Protein AF-A0A1I7SK91-F1 (afdb_monomer_lite)

Radius of gyration: 19.29 Å; chains: 1; bounding box: 54×25×50 Å

Organism: Bursaphelenchus xylophilus (NCBI:txid6326)

Foldseek 3Di:
DQAQAAAFPVPRHGWDWDQDPQAQARIWTAFQDWDDDPPDDTDGDGDIGHPCCPDPCNPPSHRPVVVVVVVVVCCCVVVPPPPPPPVCVVVVVVVVVVVVVVVVSRD

Secondary structure (DSSP, 8-state):
-PPPPPBPTTT-PBEEEEE-TTSTTSEEEEE--EE--TTS--EE---EE-TTTTSTTTT--S-HHHHHHHHHHHHHHHS-SS-TTTHHHHHHHHHHHHHHHHHHTT-

pLDDT: mean 74.23, std 16.54, range [34.16, 91.38]

Sequence (107 aa):
MLGQPPNCESCGAVMEEKKDANAPDGLKRRCKARIMLENRKSKRCDHSRSYRKHTCFARTKLPIWKILEFIDLWLKKAIGPLTVGKSFSTLAGLMHNLWAALVKSYR

Structure (mmCIF, N/CA/C/O backbone):
data_AF-A0A1I7SK91-F1
#
_entry.id   AF-A0A1I7SK91-F1
#
loop_
_atom_site.group_PDB
_atom_site.id
_atom_site.type_symbol
_atom_site.label_atom_id
_atom_site.label_alt_id
_atom_site.label_comp_id
_atom_site.label_asym_id
_atom_site.label_entity_id
_atom_site.label_seq_id
_atom_site.pdbx_PDB_ins_code
_atom_site.Cartn_x
_atom_site.Cartn_y
_atom_site.Cartn_z
_atom_site.occupancy
_atom_site.B_iso_or_equiv
_atom_site.auth_seq_id
_atom_site.auth_comp_id
_atom_site.auth_asym_id
_atom_site.auth_atom_id
_atom_site.pdbx_PDB_model_num
ATOM 1 N N . MET A 1 1 ? 6.051 14.696 -1.831 1.00 34.16 1 MET A N 1
ATOM 2 C CA . MET A 1 1 ? 4.770 15.113 -1.225 1.00 34.16 1 MET A CA 1
ATOM 3 C C . MET A 1 1 ? 3.813 13.935 -1.297 1.00 34.16 1 MET A C 1
ATOM 5 O O . MET A 1 1 ? 3.508 13.491 -2.395 1.00 34.16 1 MET A O 1
ATOM 9 N N . LEU A 1 2 ? 3.451 13.346 -0.156 1.00 46.94 2 LEU A N 1
ATOM 10 C CA . LEU A 1 2 ? 2.519 12.216 -0.101 1.00 46.94 2 LEU A CA 1
ATOM 11 C C . LEU A 1 2 ? 1.100 12.771 -0.294 1.00 46.94 2 LEU A C 1
ATOM 13 O O . LEU A 1 2 ? 0.697 13.664 0.446 1.00 46.94 2 LEU A O 1
ATOM 17 N N . GLY A 1 3 ? 0.385 12.298 -1.320 1.00 57.28 3 GLY A N 1
ATOM 18 C CA . GLY A 1 3 ? -1.001 12.699 -1.593 1.00 57.28 3 GLY A CA 1
ATOM 19 C C . GLY A 1 3 ? -1.928 12.443 -0.400 1.00 57.28 3 GLY A C 1
ATOM 20 O O . GLY A 1 3 ? -1.588 11.666 0.497 1.00 57.28 3 GLY A O 1
ATOM 21 N N . GLN A 1 4 ? -3.091 13.103 -0.386 1.00 59.94 4 GLN A N 1
ATOM 22 C CA . GLN A 1 4 ? -4.064 12.972 0.701 1.00 59.94 4 GLN A CA 1
ATOM 23 C C . GLN A 1 4 ? -4.363 11.489 1.001 1.00 59.94 4 GLN A C 1
ATOM 25 O O . GLN A 1 4 ? -4.516 10.681 0.077 1.00 59.94 4 GLN A O 1
ATOM 30 N N . PRO A 1 5 ? -4.402 11.094 2.286 1.00 68.81 5 PRO A N 1
ATOM 31 C CA . PRO A 1 5 ? -4.705 9.723 2.664 1.00 68.81 5 PRO A CA 1
ATOM 32 C C . PRO A 1 5 ? -6.123 9.359 2.199 1.00 68.81 5 PRO A C 1
ATOM 34 O O . PRO A 1 5 ? -7.053 10.134 2.418 1.00 68.81 5 PRO A O 1
ATOM 37 N N . PRO A 1 6 ? -6.316 8.194 1.557 1.00 80.62 6 PRO A N 1
ATOM 38 C CA . PRO A 1 6 ? -7.616 7.805 1.044 1.00 80.62 6 PRO A CA 1
ATOM 39 C C . PRO A 1 6 ? -8.573 7.505 2.195 1.00 80.62 6 PRO A C 1
ATOM 41 O O . PRO A 1 6 ? -8.176 7.016 3.260 1.00 80.62 6 PRO A O 1
ATOM 44 N N . ASN A 1 7 ? -9.853 7.721 1.929 1.00 88.69 7 ASN A N 1
ATOM 45 C CA . ASN A 1 7 ? -10.919 7.310 2.824 1.00 88.69 7 ASN A CA 1
ATOM 46 C C . ASN A 1 7 ? -11.127 5.791 2.767 1.00 88.69 7 ASN A C 1
ATOM 48 O O . ASN A 1 7 ? -10.886 5.126 1.757 1.00 88.69 7 ASN A O 1
ATOM 52 N N . CYS A 1 8 ? -11.566 5.232 3.888 1.00 88.44 8 CYS A N 1
ATOM 53 C CA . CYS A 1 8 ? -11.900 3.828 4.032 1.00 88.44 8 CYS A CA 1
ATOM 54 C C . CYS A 1 8 ? -13.179 3.509 3.251 1.00 88.44 8 CYS A C 1
ATOM 56 O O . CYS A 1 8 ? -14.227 4.084 3.530 1.00 88.44 8 CYS A O 1
ATOM 58 N N . GLU A 1 9 ? -13.119 2.528 2.348 1.00 85.38 9 GLU A N 1
ATOM 59 C CA . GLU A 1 9 ? -14.270 2.081 1.541 1.00 85.38 9 GLU A CA 1
ATOM 60 C C . GLU A 1 9 ? -15.424 1.535 2.409 1.00 85.38 9 GLU A C 1
ATOM 62 O O . GLU A 1 9 ? -16.568 1.516 1.976 1.00 85.38 9 GLU A O 1
ATOM 67 N N . SER A 1 10 ? -15.137 1.108 3.646 1.00 86.06 10 SER A N 1
ATOM 68 C CA . SER A 1 10 ? -16.133 0.525 4.554 1.00 86.06 10 SER A CA 1
ATOM 69 C C . SER A 1 10 ? -16.835 1.537 5.463 1.00 86.06 10 SER A C 1
ATOM 71 O O . SER A 1 10 ? -17.943 1.255 5.907 1.00 86.06 10 SER A O 1
ATOM 73 N N . CYS A 1 11 ? -16.195 2.652 5.824 1.00 88.19 11 CYS A N 1
ATOM 74 C CA . CYS A 1 11 ? -16.743 3.582 6.824 1.00 88.19 11 CYS A CA 1
ATOM 75 C C . CYS A 1 11 ? -16.487 5.065 6.532 1.00 88.19 11 CYS A C 1
ATOM 77 O O . CYS A 1 11 ? -16.778 5.904 7.377 1.00 88.19 11 CYS A O 1
ATOM 79 N N . GLY A 1 12 ? -15.889 5.402 5.387 1.00 87.25 12 GLY A N 1
ATOM 80 C CA . GLY A 1 12 ? -15.610 6.780 4.970 1.00 87.25 12 GLY A CA 1
ATOM 81 C C . GLY A 1 12 ? -14.488 7.488 5.737 1.00 87.25 12 GLY A C 1
ATOM 82 O O . GLY A 1 12 ? -14.023 8.532 5.295 1.00 87.25 12 GLY A O 1
ATOM 83 N N . ALA A 1 13 ? -14.006 6.930 6.849 1.00 89.31 13 ALA A N 1
ATOM 84 C CA . ALA A 1 13 ? -12.961 7.553 7.655 1.00 89.31 13 ALA A CA 1
ATOM 85 C C . ALA A 1 13 ? -11.579 7.495 6.991 1.00 89.31 13 ALA A C 1
ATOM 87 O O . ALA A 1 13 ? -11.253 6.532 6.295 1.00 89.31 13 ALA A O 1
ATOM 88 N N . VAL A 1 14 ? -10.733 8.480 7.287 1.00 88.75 14 VAL A N 1
ATOM 89 C CA . VAL A 1 14 ? -9.359 8.554 6.776 1.00 88.75 14 VAL A CA 1
ATOM 90 C C . VAL A 1 14 ? -8.553 7.319 7.195 1.00 88.75 14 VAL A C 1
ATOM 92 O O . VAL A 1 14 ? -8.589 6.882 8.350 1.00 88.75 14 VAL A O 1
ATOM 95 N N . MET A 1 15 ? -7.830 6.726 6.244 1.00 90.62 15 MET A N 1
ATOM 96 C CA . MET A 1 15 ? -6.922 5.617 6.525 1.00 90.62 15 MET A CA 1
ATOM 97 C C . MET A 1 15 ? -5.533 6.118 6.915 1.00 90.62 15 MET A C 1
ATOM 99 O O . MET A 1 15 ? -4.998 7.041 6.308 1.00 90.62 15 MET A O 1
ATOM 103 N N . GLU A 1 16 ? -4.906 5.435 7.869 1.00 89.69 16 GLU A N 1
ATOM 104 C CA . GLU A 1 16 ? -3.549 5.751 8.309 1.00 89.69 16 GLU A CA 1
ATOM 105 C C . GLU A 1 16 ? -2.539 4.722 7.810 1.00 89.69 16 GLU A C 1
ATOM 107 O O . GLU A 1 16 ? -2.849 3.537 7.635 1.00 89.69 16 GLU A O 1
ATOM 112 N N . GLU A 1 17 ? -1.307 5.178 7.618 1.00 89.38 17 GLU A N 1
ATOM 113 C CA . GLU A 1 17 ? -0.173 4.325 7.300 1.00 89.38 17 GLU A CA 1
ATOM 114 C C . GLU A 1 17 ? 0.276 3.540 8.535 1.00 89.38 17 GLU A C 1
ATOM 116 O O . GLU A 1 17 ? 0.426 4.081 9.633 1.00 89.38 17 GLU A O 1
ATOM 121 N N . LYS A 1 18 ? 0.493 2.237 8.366 1.00 89.50 18 LYS A N 1
ATOM 122 C CA . LYS A 1 18 ? 0.996 1.361 9.418 1.00 89.50 18 LYS A CA 1
ATOM 123 C C . LYS A 1 18 ? 2.073 0.441 8.862 1.00 89.50 18 LYS A C 1
ATOM 125 O O . LYS A 1 18 ? 1.886 -0.173 7.812 1.00 89.50 18 LYS A O 1
ATOM 130 N N . LYS A 1 19 ? 3.152 0.281 9.630 1.00 89.25 19 LYS A N 1
ATOM 131 C CA . LYS A 1 19 ? 4.158 -0.752 9.382 1.00 89.25 19 LYS A CA 1
ATOM 132 C C . LYS A 1 19 ? 3.532 -2.145 9.464 1.00 89.25 19 LYS A C 1
ATOM 134 O O . LYS A 1 19 ? 2.781 -2.445 10.397 1.00 89.25 19 LYS A O 1
ATOM 139 N N . ASP A 1 20 ? 3.841 -2.977 8.483 1.00 87.75 20 ASP A N 1
ATOM 140 C CA . ASP A 1 20 ? 3.434 -4.374 8.414 1.00 87.75 20 ASP A CA 1
ATOM 141 C C . ASP A 1 20 ? 4.549 -5.192 7.763 1.00 87.75 20 ASP A C 1
ATOM 143 O O . ASP A 1 20 ? 4.834 -5.017 6.581 1.00 87.75 20 ASP A O 1
ATOM 147 N N . ALA A 1 21 ? 5.161 -6.091 8.535 1.00 85.62 21 ALA A N 1
ATOM 148 C CA . ALA A 1 21 ? 6.245 -6.955 8.073 1.00 85.62 21 ALA A CA 1
ATOM 149 C C . ALA A 1 21 ? 5.814 -7.924 6.958 1.00 85.62 21 ALA A C 1
ATOM 151 O O . ALA A 1 21 ? 6.650 -8.376 6.183 1.00 85.62 21 ALA A O 1
ATOM 152 N N . ASN A 1 22 ? 4.515 -8.218 6.852 1.00 84.62 22 ASN A N 1
ATOM 153 C CA . ASN A 1 22 ? 3.970 -9.090 5.815 1.00 84.62 22 ASN A CA 1
ATOM 154 C C . ASN A 1 22 ? 3.611 -8.328 4.531 1.00 84.62 22 ASN A C 1
ATOM 156 O O . ASN A 1 22 ? 3.259 -8.944 3.524 1.00 84.62 22 ASN A O 1
ATOM 160 N N . ALA A 1 23 ? 3.654 -6.992 4.548 1.00 85.94 23 ALA A N 1
ATOM 161 C CA . ALA A 1 23 ? 3.453 -6.200 3.345 1.00 85.94 23 ALA A CA 1
ATOM 162 C C . ALA A 1 23 ? 4.752 -6.175 2.516 1.00 85.94 23 ALA A C 1
ATOM 164 O O . ALA A 1 23 ? 5.817 -5.942 3.086 1.00 85.94 23 ALA A O 1
ATOM 165 N N . PRO A 1 24 ? 4.689 -6.323 1.177 1.00 85.06 24 PRO A N 1
ATOM 166 C CA . PRO A 1 24 ? 5.875 -6.303 0.312 1.00 85.06 24 PRO A CA 1
ATOM 167 C C . PRO A 1 24 ? 6.774 -5.065 0.460 1.00 85.06 24 PRO A C 1
ATOM 169 O O . PRO A 1 24 ? 7.971 -5.153 0.219 1.00 85.06 24 PRO A O 1
ATOM 172 N N . ASP A 1 25 ? 6.205 -3.922 0.856 1.00 84.00 25 ASP A N 1
ATOM 173 C CA . ASP A 1 25 ? 6.932 -2.662 1.089 1.00 84.00 25 ASP A CA 1
ATOM 174 C C . ASP A 1 25 ? 7.071 -2.314 2.579 1.00 84.00 25 ASP A C 1
ATOM 176 O O . ASP A 1 25 ? 7.398 -1.186 2.934 1.00 84.00 25 ASP A O 1
ATOM 180 N N . GLY A 1 26 ? 6.742 -3.244 3.478 1.00 87.06 26 GLY A N 1
ATOM 181 C CA . GLY A 1 26 ? 6.765 -3.007 4.922 1.00 87.06 26 GLY A CA 1
ATOM 182 C C . GLY A 1 26 ? 5.665 -2.069 5.436 1.00 87.06 26 GLY A C 1
ATOM 183 O O . GLY A 1 26 ? 5.638 -1.755 6.627 1.00 87.06 26 GLY A O 1
ATOM 184 N N . LEU A 1 27 ? 4.759 -1.605 4.567 1.00 87.38 27 LEU A N 1
ATOM 185 C CA . LEU A 1 27 ? 3.728 -0.612 4.870 1.00 87.38 27 LEU A CA 1
ATOM 186 C C . LEU A 1 27 ? 2.369 -1.021 4.289 1.00 87.38 27 LEU A C 1
ATOM 188 O O . LEU A 1 27 ? 2.262 -1.510 3.163 1.00 87.38 27 LEU A O 1
ATOM 192 N N . LYS A 1 28 ? 1.301 -0.757 5.044 1.00 89.94 28 LYS A N 1
ATOM 193 C CA . LYS A 1 28 ? -0.087 -0.845 4.574 1.00 89.94 28 LYS A CA 1
ATOM 194 C C . LYS A 1 28 ? -0.930 0.293 5.125 1.00 89.94 28 LYS A C 1
ATOM 196 O O . LYS A 1 28 ? -0.620 0.856 6.172 1.00 89.94 28 LYS A O 1
ATOM 201 N N . ARG A 1 29 ? -2.047 0.580 4.465 1.00 89.19 29 ARG A N 1
ATOM 202 C CA . ARG A 1 29 ? -3.068 1.484 4.998 1.00 89.19 29 ARG A CA 1
ATOM 203 C C . ARG A 1 29 ? -4.042 0.691 5.856 1.00 89.19 29 ARG A C 1
ATOM 205 O O . ARG A 1 29 ? -4.522 -0.364 5.438 1.00 89.19 29 ARG A O 1
ATOM 212 N N . ARG A 1 30 ? -4.371 1.186 7.047 1.00 90.50 30 ARG A N 1
ATOM 213 C CA . ARG A 1 30 ? -5.396 0.590 7.916 1.00 90.50 30 ARG A CA 1
ATOM 214 C C . ARG A 1 30 ? -6.344 1.665 8.426 1.00 90.50 30 ARG A C 1
ATOM 216 O O . ARG A 1 30 ? -5.912 2.739 8.834 1.00 90.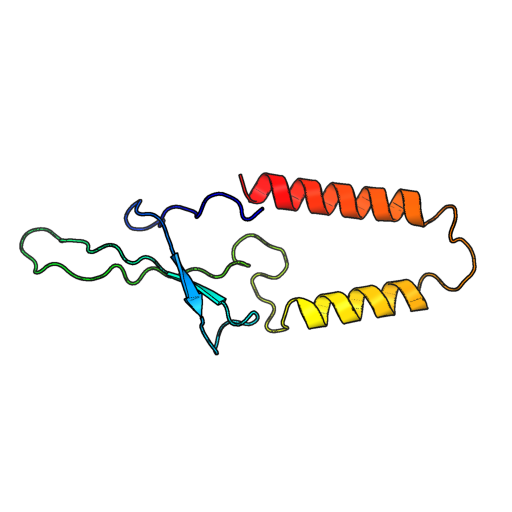50 30 ARG A O 1
ATOM 223 N N . CYS A 1 31 ? -7.636 1.361 8.428 1.00 91.38 31 CYS A N 1
ATOM 224 C CA . CYS A 1 31 ? -8.615 2.233 9.053 1.00 91.38 31 CYS A CA 1
ATOM 225 C C . CYS A 1 31 ? -8.503 2.138 10.585 1.00 91.38 31 CYS A C 1
ATOM 227 O O . CYS A 1 31 ? -8.401 1.043 11.144 1.00 91.38 31 CYS A O 1
ATOM 229 N N . LYS A 1 32 ? -8.508 3.282 11.279 1.00 87.75 32 LYS A N 1
ATOM 230 C CA . LYS A 1 32 ? -8.532 3.331 12.751 1.00 87.75 32 LYS A CA 1
ATOM 231 C C . LYS A 1 32 ? -9.897 3.678 13.339 1.00 87.75 32 LYS A C 1
ATOM 233 O O . LYS A 1 32 ? -10.040 3.573 14.558 1.00 87.75 32 LYS A O 1
ATOM 238 N N . ALA A 1 33 ? -10.874 4.039 12.509 1.00 88.31 33 ALA A N 1
ATOM 239 C CA . ALA A 1 33 ? -12.201 4.414 12.972 1.00 88.31 33 ALA A CA 1
ATOM 240 C C . ALA A 1 33 ? -12.872 3.283 13.750 1.00 88.31 33 ALA A C 1
ATOM 242 O O . ALA A 1 33 ? -12.647 2.095 13.494 1.00 88.31 33 ALA A O 1
ATOM 243 N N . ARG A 1 34 ? -13.714 3.672 14.703 1.00 88.75 34 ARG A N 1
ATOM 244 C CA . ARG A 1 34 ? -14.633 2.758 15.363 1.00 88.75 34 ARG A CA 1
ATOM 245 C C . ARG A 1 34 ? -16.002 2.879 14.711 1.00 88.75 34 ARG A C 1
ATOM 247 O O . ARG A 1 34 ? -16.481 3.983 14.495 1.00 88.75 34 ARG A O 1
ATOM 254 N N . ILE A 1 35 ? -16.603 1.740 14.403 1.00 86.19 35 ILE A N 1
ATOM 255 C CA . ILE A 1 35 ? -17.926 1.632 13.804 1.00 86.19 35 ILE A CA 1
ATOM 256 C C . ILE A 1 35 ? -18.842 1.033 14.867 1.00 86.19 35 ILE A C 1
ATOM 258 O O . ILE A 1 35 ? -18.497 0.038 15.515 1.00 86.19 35 ILE A O 1
ATOM 262 N N . MET A 1 36 ? -19.996 1.655 15.070 1.00 82.56 36 MET A N 1
ATOM 263 C CA . MET A 1 36 ? -21.061 1.108 15.897 1.00 82.56 36 MET A CA 1
ATOM 264 C C . MET A 1 36 ? -22.139 0.588 14.956 1.00 82.56 36 MET A C 1
ATOM 266 O O . MET A 1 36 ? -22.721 1.352 14.195 1.00 82.56 36 MET A O 1
ATOM 270 N N . LEU A 1 37 ? -22.343 -0.726 14.964 1.00 77.62 37 LEU A N 1
ATOM 271 C CA . LEU A 1 37 ? -23.517 -1.321 14.337 1.00 77.62 37 LEU A CA 1
ATOM 272 C C . LEU A 1 37 ? -24.681 -1.166 15.315 1.00 77.62 37 LEU A C 1
ATOM 274 O O . LEU A 1 37 ? -24.476 -1.256 16.527 1.00 77.62 37 LEU A O 1
ATOM 278 N N . GLU A 1 38 ? -25.876 -0.923 14.792 1.00 81.19 38 GLU A N 1
ATOM 279 C CA . GLU A 1 38 ? -27.082 -0.728 15.593 1.00 81.19 38 GLU A CA 1
ATOM 280 C C . GLU A 1 38 ? -27.257 -1.864 16.618 1.00 81.19 38 GLU A C 1
ATOM 282 O O . GLU A 1 38 ? -27.046 -3.041 16.311 1.00 81.19 38 GLU A O 1
ATOM 287 N N . ASN A 1 39 ? -27.552 -1.498 17.869 1.00 77.38 39 ASN A N 1
ATOM 288 C CA . ASN A 1 39 ? -27.671 -2.411 19.015 1.00 77.38 39 ASN A CA 1
ATOM 289 C C . ASN A 1 39 ? -26.424 -3.267 19.330 1.00 77.38 39 ASN A C 1
ATOM 291 O O . ASN A 1 39 ? -26.520 -4.288 20.014 1.00 77.38 39 ASN A O 1
ATOM 295 N N . ARG A 1 40 ? -25.224 -2.871 18.875 1.00 80.81 40 ARG A N 1
ATOM 296 C CA . ARG A 1 40 ? -23.961 -3.569 19.176 1.00 80.81 40 ARG A CA 1
ATOM 297 C C . ARG A 1 40 ? -22.910 -2.641 19.775 1.00 80.81 40 ARG A C 1
ATOM 299 O O . ARG A 1 40 ? -22.864 -1.444 19.512 1.00 80.81 40 ARG A O 1
ATOM 306 N N . LYS A 1 41 ? -21.997 -3.224 20.561 1.00 84.69 41 LYS A N 1
ATOM 307 C CA . LYS A 1 41 ? -20.816 -2.515 21.077 1.00 84.69 41 LYS A CA 1
ATOM 308 C C . LYS A 1 41 ? -19.951 -2.014 19.917 1.00 84.69 41 LYS A C 1
ATOM 310 O O . LYS A 1 41 ? -19.734 -2.735 18.943 1.00 84.69 41 LYS A O 1
ATOM 315 N N . SER A 1 42 ? -19.427 -0.800 20.065 1.00 86.06 42 SER A N 1
ATOM 316 C CA . SER A 1 42 ? -18.474 -0.186 19.139 1.00 86.06 42 SER A CA 1
ATOM 317 C C . SER A 1 42 ? -17.269 -1.105 18.887 1.00 86.06 42 SER A C 1
ATOM 319 O O . SER A 1 42 ? -16.630 -1.571 19.834 1.00 86.06 42 SER A O 1
ATOM 321 N N . LYS A 1 43 ? -16.949 -1.365 17.614 1.00 87.81 43 LYS A N 1
ATOM 322 C CA . LYS A 1 43 ? -15.787 -2.166 17.191 1.00 87.81 43 LYS A CA 1
ATOM 323 C C . LYS A 1 43 ? -14.884 -1.356 16.273 1.00 87.81 43 LYS A C 1
ATOM 325 O O . LYS A 1 43 ? -15.319 -0.407 15.629 1.00 87.81 43 LYS A O 1
ATOM 330 N N . ARG A 1 44 ? -13.603 -1.719 16.205 1.00 87.50 44 ARG A N 1
ATOM 331 C CA . ARG A 1 44 ? -12.674 -1.102 15.251 1.00 87.50 44 ARG A CA 1
ATOM 332 C C . ARG A 1 44 ? -13.027 -1.540 13.830 1.00 87.50 44 ARG A C 1
ATOM 334 O O . ARG A 1 44 ? -13.395 -2.688 13.619 1.00 87.50 44 ARG A O 1
ATOM 341 N N . CYS A 1 45 ? -12.878 -0.642 12.863 1.00 89.25 45 CYS A N 1
ATOM 342 C CA . CYS A 1 45 ? -12.906 -1.008 11.456 1.00 89.25 45 CYS A CA 1
ATOM 343 C C . CYS A 1 45 ? -11.703 -1.909 11.138 1.00 89.25 45 CYS A C 1
ATOM 345 O O . CYS A 1 45 ? -10.550 -1.512 11.332 1.00 89.25 45 CYS A O 1
ATOM 347 N N . ASP A 1 46 ? -11.966 -3.109 10.627 1.00 87.81 46 ASP A N 1
ATOM 348 C CA . ASP A 1 46 ? -10.918 -4.062 10.243 1.00 87.81 46 ASP A CA 1
ATOM 349 C C . ASP A 1 46 ? -10.434 -3.887 8.802 1.00 87.81 46 ASP A C 1
ATOM 351 O O . ASP A 1 46 ? -9.549 -4.609 8.338 1.00 87.81 46 ASP A O 1
ATOM 355 N N . HIS A 1 47 ? -10.948 -2.876 8.100 1.00 90.88 47 HIS A N 1
ATOM 356 C CA . HIS A 1 47 ? -10.545 -2.606 6.734 1.00 90.88 47 HIS A CA 1
ATOM 357 C C . HIS A 1 47 ? -9.069 -2.186 6.665 1.00 90.88 47 HIS A C 1
ATOM 359 O O . HIS A 1 47 ? -8.604 -1.251 7.333 1.00 90.88 47 HIS A O 1
ATOM 365 N N . SER A 1 48 ? -8.322 -2.889 5.820 1.00 89.12 48 SER A N 1
ATOM 366 C CA . SER A 1 48 ? -6.933 -2.583 5.505 1.00 89.12 48 SER A CA 1
ATOM 367 C C . SER A 1 48 ? -6.692 -2.755 4.015 1.00 89.12 48 SER A C 1
ATOM 369 O O . SER A 1 48 ? -7.384 -3.518 3.343 1.00 89.12 48 SER A O 1
ATOM 371 N N . ARG A 1 49 ? -5.728 -2.006 3.492 1.00 88.31 49 ARG A N 1
ATOM 372 C CA . ARG A 1 49 ? -5.505 -1.884 2.060 1.00 88.31 49 ARG A CA 1
ATOM 373 C C . ARG A 1 49 ? -4.018 -1.760 1.757 1.00 88.31 49 ARG A C 1
ATOM 375 O O . ARG A 1 49 ? -3.299 -1.003 2.407 1.00 88.31 49 ARG A O 1
ATOM 382 N N . SER A 1 50 ? -3.571 -2.484 0.734 1.00 86.31 50 SER A N 1
ATOM 383 C CA . SER A 1 50 ? -2.224 -2.335 0.180 1.00 86.31 50 SER A CA 1
ATOM 384 C C . SER A 1 50 ? -2.095 -1.028 -0.604 1.00 86.31 50 SER A C 1
ATOM 386 O O . SER A 1 50 ? -3.010 -0.651 -1.344 1.00 86.31 50 SER A O 1
ATOM 388 N N . TYR A 1 51 ? -0.928 -0.388 -0.514 1.00 84.62 51 TYR A N 1
ATOM 389 C CA . TYR A 1 51 ? -0.552 0.743 -1.371 1.00 84.62 51 TYR A CA 1
ATOM 390 C C . TYR A 1 51 ? -0.585 0.390 -2.859 1.00 84.62 51 TYR A C 1
ATOM 392 O O . TYR A 1 51 ? -0.813 1.253 -3.697 1.00 84.62 51 TYR A O 1
ATOM 400 N N . ARG A 1 52 ? -0.436 -0.897 -3.185 1.00 83.44 52 ARG A N 1
ATOM 401 C CA . ARG A 1 52 ? -0.390 -1.396 -4.558 1.00 83.44 52 ARG A CA 1
ATOM 402 C C . ARG A 1 52 ? -1.751 -1.779 -5.138 1.00 83.44 52 ARG A C 1
ATOM 404 O O . ARG A 1 52 ? -1.788 -2.188 -6.287 1.00 83.44 52 ARG A O 1
ATOM 411 N N . LYS A 1 53 ? -2.867 -1.684 -4.389 1.00 82.00 53 LYS A N 1
ATOM 412 C CA . LYS A 1 53 ? -4.190 -2.210 -4.826 1.00 82.00 53 LYS A CA 1
ATOM 413 C C . LYS A 1 53 ? -4.604 -1.722 -6.227 1.00 82.00 53 LYS A C 1
ATOM 415 O O . LYS A 1 53 ? -5.222 -2.486 -6.954 1.00 82.00 53 LYS A O 1
ATOM 420 N N . HIS A 1 54 ? -4.236 -0.492 -6.591 1.00 80.81 54 HIS A N 1
ATOM 421 C CA . HIS A 1 54 ? -4.584 0.146 -7.870 1.00 80.81 54 HIS A CA 1
ATOM 422 C C . HIS A 1 54 ? -3.395 0.287 -8.831 1.00 80.81 54 HIS A C 1
ATOM 424 O O . HIS A 1 54 ? -3.411 1.137 -9.713 1.00 80.81 54 HIS A O 1
ATOM 430 N N . THR A 1 55 ? -2.337 -0.506 -8.656 1.00 81.88 55 THR A N 1
ATOM 431 C CA . THR A 1 55 ? -1.173 -0.485 -9.552 1.00 81.88 55 THR A CA 1
ATOM 432 C C . THR A 1 55 ? -0.973 -1.837 -10.226 1.00 81.88 55 THR A C 1
ATOM 434 O O . THR A 1 55 ? -1.471 -2.867 -9.767 1.00 81.88 55 THR A O 1
ATOM 437 N N . CYS A 1 56 ? -0.179 -1.863 -11.299 1.00 82.94 56 CYS A N 1
ATOM 438 C CA . CYS A 1 56 ? 0.236 -3.102 -11.965 1.00 82.94 56 CYS A CA 1
ATOM 439 C C . CYS A 1 56 ? 1.025 -4.059 -11.045 1.00 82.94 56 CYS A C 1
ATOM 441 O O . CYS A 1 56 ? 1.203 -5.228 -11.377 1.00 82.94 56 CYS A O 1
ATOM 443 N N . PHE A 1 57 ? 1.440 -3.597 -9.860 1.00 84.00 57 PHE A N 1
ATOM 444 C CA . PHE A 1 57 ? 2.161 -4.380 -8.858 1.00 84.00 57 PHE A CA 1
ATOM 445 C C . PHE A 1 57 ? 1.262 -4.933 -7.742 1.00 84.00 57 PHE A C 1
ATOM 447 O O . PHE A 1 57 ? 1.780 -5.467 -6.759 1.00 84.00 57 PHE A O 1
ATOM 454 N N . ALA A 1 58 ? -0.068 -4.830 -7.865 1.00 82.25 58 ALA A N 1
ATOM 455 C CA . ALA A 1 58 ? -1.027 -5.248 -6.835 1.00 82.25 58 ALA A CA 1
ATOM 456 C C . ALA A 1 58 ? -0.824 -6.688 -6.336 1.00 82.25 58 ALA A C 1
ATOM 458 O O . ALA A 1 58 ? -1.035 -6.969 -5.157 1.00 82.25 58 ALA A O 1
ATOM 459 N N . ARG A 1 59 ? -0.411 -7.595 -7.229 1.00 84.44 59 ARG A N 1
ATOM 460 C CA . ARG A 1 59 ? -0.211 -9.027 -6.942 1.00 84.44 59 ARG A CA 1
ATOM 461 C C . ARG A 1 59 ? 1.255 -9.412 -6.737 1.00 84.44 59 ARG A C 1
ATOM 463 O O . ARG A 1 59 ? 1.556 -10.564 -6.436 1.00 84.44 59 ARG A O 1
ATOM 470 N N . THR A 1 60 ? 2.172 -8.466 -6.901 1.00 85.06 60 THR A N 1
ATOM 471 C CA . THR A 1 60 ? 3.608 -8.735 -6.862 1.00 85.06 60 THR A CA 1
ATOM 472 C C . THR A 1 60 ? 4.090 -8.824 -5.418 1.00 85.06 60 THR A C 1
ATOM 474 O O . THR A 1 60 ? 3.880 -7.900 -4.634 1.00 85.06 60 THR A O 1
ATOM 477 N N . LYS A 1 61 ? 4.779 -9.919 -5.073 1.00 86.00 61 LYS A N 1
ATOM 478 C CA . LYS A 1 61 ? 5.390 -10.120 -3.745 1.00 86.00 61 LYS A CA 1
ATOM 479 C C . LYS A 1 61 ? 6.749 -9.432 -3.583 1.00 86.00 61 LYS A C 1
ATOM 481 O O . LYS A 1 61 ? 7.223 -9.281 -2.465 1.00 86.00 61 LYS A O 1
ATOM 486 N N . LEU A 1 62 ? 7.374 -9.023 -4.687 1.00 86.81 62 LEU A N 1
ATOM 487 C CA . LEU A 1 62 ? 8.661 -8.332 -4.663 1.00 86.81 62 LEU A CA 1
ATOM 488 C C . LEU A 1 62 ? 8.508 -6.919 -4.088 1.00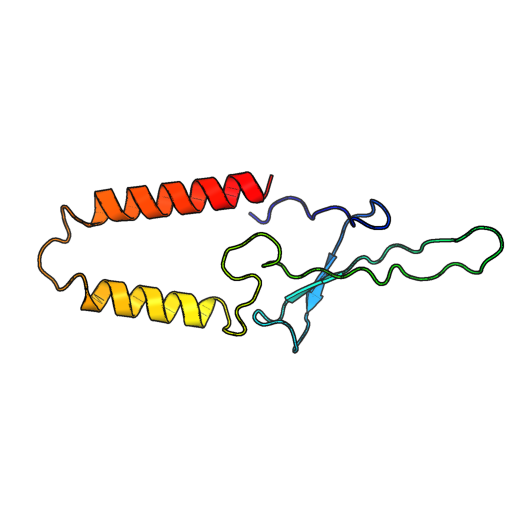 86.81 62 LEU A C 1
ATOM 490 O O . LEU A 1 62 ? 7.586 -6.216 -4.508 1.00 86.81 62 LEU A O 1
ATOM 494 N N . PRO A 1 63 ? 9.400 -6.469 -3.195 1.00 85.25 63 PRO A N 1
ATOM 495 C CA . PRO A 1 63 ? 9.474 -5.072 -2.772 1.00 85.25 63 PRO A CA 1
ATOM 496 C C . PRO A 1 63 ? 9.692 -4.126 -3.958 1.00 85.25 63 PRO A C 1
ATOM 498 O O . PRO A 1 63 ? 10.338 -4.507 -4.938 1.00 85.25 63 PRO A O 1
ATOM 501 N N . ILE A 1 64 ? 9.200 -2.885 -3.870 1.00 82.88 64 ILE A N 1
ATOM 502 C CA . ILE A 1 64 ? 9.349 -1.901 -4.958 1.00 82.88 64 ILE A CA 1
ATOM 503 C C . ILE A 1 64 ? 10.825 -1.678 -5.305 1.00 82.88 64 ILE A C 1
ATOM 505 O O . ILE A 1 64 ? 11.163 -1.627 -6.483 1.00 82.88 64 ILE A O 1
ATOM 509 N N . TRP A 1 65 ? 11.725 -1.636 -4.317 1.00 80.69 65 TRP A N 1
ATOM 510 C CA . TRP A 1 65 ? 13.159 -1.460 -4.578 1.00 80.69 65 TRP A CA 1
ATOM 511 C C . TRP A 1 65 ? 13.751 -2.577 -5.450 1.00 80.69 65 TRP A C 1
ATOM 513 O O . TRP A 1 65 ? 14.570 -2.293 -6.315 1.00 80.69 65 TRP A O 1
ATOM 523 N N . LYS A 1 66 ? 13.288 -3.831 -5.314 1.00 84.94 66 LYS A N 1
ATOM 524 C CA . LYS A 1 66 ? 13.750 -4.946 -6.161 1.00 84.94 66 LYS A CA 1
ATOM 525 C C . LYS A 1 66 ? 13.252 -4.812 -7.595 1.00 84.94 66 LYS A C 1
ATOM 527 O O . LYS A 1 66 ? 13.958 -5.165 -8.532 1.00 84.94 66 LYS A O 1
ATOM 532 N N . ILE A 1 67 ? 12.042 -4.287 -7.765 1.00 85.44 67 ILE A N 1
ATOM 533 C CA . ILE A 1 67 ? 11.485 -3.985 -9.085 1.00 85.44 67 ILE A CA 1
ATOM 534 C C . ILE A 1 67 ? 12.299 -2.859 -9.739 1.00 85.44 67 ILE A C 1
ATOM 536 O O . ILE A 1 67 ? 12.642 -2.965 -10.912 1.00 85.44 67 ILE A O 1
ATOM 540 N N . LEU A 1 68 ? 12.666 -1.825 -8.976 1.00 83.25 68 LEU A N 1
ATOM 541 C CA . LEU A 1 68 ? 13.504 -0.725 -9.458 1.00 83.25 68 LEU A CA 1
ATOM 542 C C . LEU A 1 68 ? 14.917 -1.184 -9.839 1.00 83.25 68 LEU A C 1
ATOM 544 O O . LEU A 1 68 ? 15.390 -0.803 -10.902 1.00 83.25 68 LEU A O 1
ATOM 548 N N . GLU A 1 69 ? 15.556 -2.041 -9.036 1.00 85.69 69 GLU A N 1
ATOM 549 C CA . GLU A 1 69 ? 16.843 -2.666 -9.386 1.00 85.69 69 GLU A CA 1
ATOM 550 C C . GLU A 1 69 ? 16.754 -3.425 -10.716 1.00 85.69 69 GLU A C 1
ATOM 552 O O . GLU A 1 69 ? 17.644 -3.320 -11.558 1.00 85.69 69 GLU A O 1
ATOM 557 N N . PHE A 1 70 ? 15.666 -4.169 -10.934 1.00 86.19 70 PHE A N 1
ATOM 558 C CA . PHE A 1 70 ? 15.479 -4.913 -12.175 1.00 86.19 70 PHE A CA 1
ATOM 559 C C . PHE A 1 70 ? 15.307 -3.980 -13.376 1.00 86.19 70 PHE A C 1
ATOM 561 O O . PHE A 1 70 ? 15.904 -4.219 -14.420 1.00 86.19 70 PHE A O 1
ATOM 568 N N . ILE A 1 71 ? 14.533 -2.902 -13.223 1.00 83.00 71 ILE A N 1
ATOM 569 C CA . ILE A 1 71 ? 14.371 -1.870 -14.256 1.00 83.00 71 ILE A CA 1
ATOM 570 C C . ILE A 1 71 ? 15.720 -1.207 -14.562 1.00 83.00 71 ILE A C 1
ATOM 572 O O . ILE A 1 71 ? 16.063 -1.074 -15.730 1.00 83.00 71 ILE A O 1
ATOM 576 N N . ASP A 1 72 ? 16.502 -0.837 -13.546 1.00 81.06 72 ASP A N 1
ATOM 577 C CA . ASP A 1 72 ? 17.825 -0.221 -13.714 1.00 81.06 72 ASP A CA 1
ATOM 578 C C . ASP A 1 72 ? 18.803 -1.149 -14.454 1.00 81.06 72 ASP A C 1
ATOM 580 O O . ASP A 1 72 ? 19.435 -0.745 -15.431 1.00 81.06 72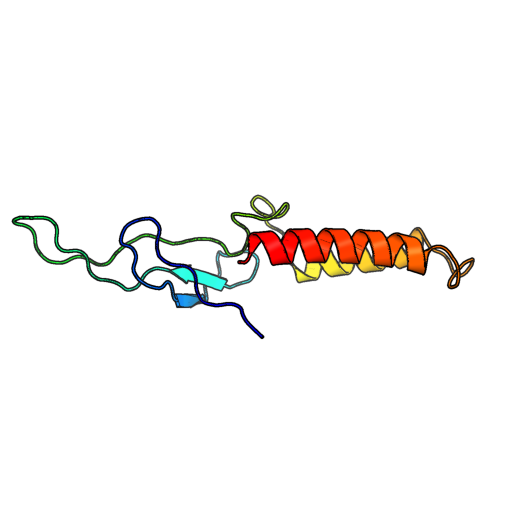 ASP A O 1
ATOM 584 N N . LEU A 1 73 ? 18.870 -2.424 -14.060 1.00 82.56 73 LEU A N 1
ATOM 585 C CA . LEU A 1 73 ? 19.671 -3.433 -14.759 1.00 82.56 73 LEU A CA 1
ATOM 586 C C . LEU A 1 73 ? 19.204 -3.638 -16.201 1.00 82.56 73 LEU A C 1
ATOM 588 O O . LEU A 1 73 ? 20.028 -3.782 -17.106 1.00 82.56 73 LEU A O 1
ATOM 592 N N . TRP A 1 74 ? 17.891 -3.648 -16.425 1.00 79.69 74 TRP A N 1
ATOM 593 C CA . TRP A 1 74 ? 17.323 -3.809 -17.755 1.00 79.69 74 TRP A CA 1
ATOM 594 C C . TRP A 1 74 ? 17.645 -2.610 -18.641 1.00 79.69 74 TRP A C 1
ATOM 596 O O . TRP A 1 74 ? 18.067 -2.804 -19.773 1.00 79.69 74 TRP A O 1
ATOM 606 N N . LEU A 1 75 ? 17.550 -1.387 -18.117 1.00 76.94 75 LEU A N 1
ATOM 607 C CA . LEU A 1 75 ? 17.955 -0.174 -18.826 1.00 76.94 75 LEU A CA 1
ATOM 608 C C . LEU A 1 75 ? 19.446 -0.206 -19.165 1.00 76.94 75 LEU A C 1
ATOM 610 O O . LEU A 1 75 ? 19.794 -0.001 -20.320 1.00 76.94 75 LEU A O 1
ATOM 614 N N . LYS A 1 76 ? 20.320 -0.554 -18.215 1.00 74.88 76 LYS A N 1
ATOM 615 C CA . LYS A 1 76 ? 21.773 -0.658 -18.447 1.00 74.88 76 LYS A CA 1
ATOM 616 C C . LYS A 1 76 ? 22.157 -1.725 -19.476 1.00 74.88 76 LYS A C 1
ATOM 618 O O . LYS A 1 76 ? 23.165 -1.581 -20.161 1.00 74.88 76 LYS A O 1
ATOM 623 N N . LYS A 1 77 ? 21.386 -2.814 -19.563 1.00 69.75 77 LYS A N 1
ATOM 624 C CA . LYS A 1 77 ? 21.665 -3.941 -20.465 1.00 69.75 77 LYS A CA 1
ATOM 625 C C . LYS A 1 77 ? 21.014 -3.785 -21.842 1.00 69.75 77 LYS A C 1
ATOM 627 O O . LYS A 1 77 ? 21.636 -4.126 -22.841 1.00 69.75 77 LYS A O 1
ATOM 632 N N . ALA A 1 78 ? 19.770 -3.312 -21.896 1.00 64.06 78 ALA A N 1
ATOM 633 C CA . ALA A 1 78 ? 19.026 -3.093 -23.138 1.00 64.06 78 ALA A CA 1
ATOM 634 C C . ALA A 1 78 ? 19.479 -1.813 -23.853 1.00 64.06 78 ALA A C 1
ATOM 636 O O . ALA A 1 78 ? 19.472 -1.750 -25.079 1.00 64.06 78 ALA A O 1
ATOM 637 N N . ILE A 1 79 ? 19.905 -0.810 -23.086 1.00 56.16 79 ILE A N 1
ATOM 638 C CA . ILE A 1 79 ? 20.471 0.448 -23.563 1.00 56.16 79 ILE A CA 1
ATOM 639 C C . ILE A 1 79 ? 21.947 0.420 -23.163 1.00 56.16 79 ILE A C 1
ATOM 641 O O . ILE A 1 79 ? 22.353 1.002 -22.162 1.00 56.16 79 ILE A O 1
ATOM 645 N N . GLY A 1 80 ? 22.768 -0.314 -23.916 1.00 50.91 80 GLY A N 1
ATOM 646 C CA . GLY A 1 80 ? 24.222 -0.152 -23.815 1.00 50.91 80 GLY A CA 1
ATOM 647 C C . GLY A 1 80 ? 24.644 1.314 -24.070 1.00 50.91 80 GLY A C 1
ATOM 648 O O . GLY A 1 80 ? 23.807 2.147 -24.420 1.00 50.91 80 GLY A O 1
ATOM 649 N N . PRO A 1 81 ? 25.941 1.666 -23.974 1.00 51.53 81 PRO A N 1
ATOM 650 C CA . PRO A 1 81 ? 26.436 3.055 -24.056 1.00 51.53 81 PRO A CA 1
ATOM 651 C C . PRO A 1 81 ? 26.193 3.767 -25.406 1.00 51.53 81 PRO A C 1
ATOM 653 O O . PRO A 1 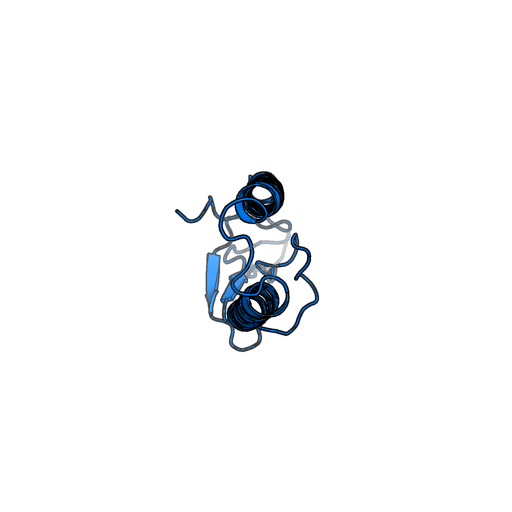81 ? 26.583 4.917 -25.594 1.00 51.53 81 PRO A O 1
ATOM 656 N N . LEU A 1 82 ? 25.526 3.117 -26.355 1.00 46.81 82 LEU A N 1
ATOM 657 C CA . LEU A 1 82 ? 25.133 3.675 -27.636 1.00 46.81 82 LEU A CA 1
ATOM 658 C C . LEU A 1 82 ? 23.712 4.232 -27.501 1.00 46.81 82 LEU A C 1
ATOM 660 O O . LEU A 1 82 ? 22.771 3.467 -27.327 1.00 46.81 82 LEU A O 1
ATOM 664 N N . THR A 1 83 ? 23.553 5.551 -27.654 1.00 49.84 83 THR A N 1
ATOM 665 C CA . THR A 1 83 ? 22.274 6.303 -27.738 1.00 49.84 83 THR A CA 1
ATOM 666 C C . THR A 1 83 ? 21.708 6.945 -26.461 1.00 49.84 83 THR A C 1
ATOM 668 O O . THR A 1 83 ? 20.494 7.098 -26.321 1.00 49.84 83 THR A O 1
ATOM 671 N N . VAL A 1 84 ? 22.569 7.494 -25.597 1.00 48.94 84 VAL A N 1
ATOM 672 C CA . VAL A 1 84 ? 22.158 8.393 -24.489 1.00 48.94 84 VAL A CA 1
ATOM 673 C C . VAL A 1 84 ? 21.278 9.579 -24.963 1.00 48.94 84 VAL A C 1
ATOM 675 O O . VAL A 1 84 ? 20.489 10.106 -24.188 1.00 48.94 84 VAL A O 1
ATOM 678 N N . GLY A 1 85 ? 21.321 9.967 -26.246 1.00 49.00 85 GLY A N 1
ATOM 679 C CA . GLY A 1 85 ? 20.597 11.144 -26.756 1.00 49.00 85 GLY A CA 1
ATOM 680 C C . GLY A 1 85 ? 19.188 10.941 -27.343 1.00 49.00 85 GLY A C 1
ATOM 681 O O . GLY A 1 85 ? 18.458 11.920 -27.445 1.00 49.00 85 GLY A O 1
ATOM 682 N N . LYS A 1 86 ? 18.77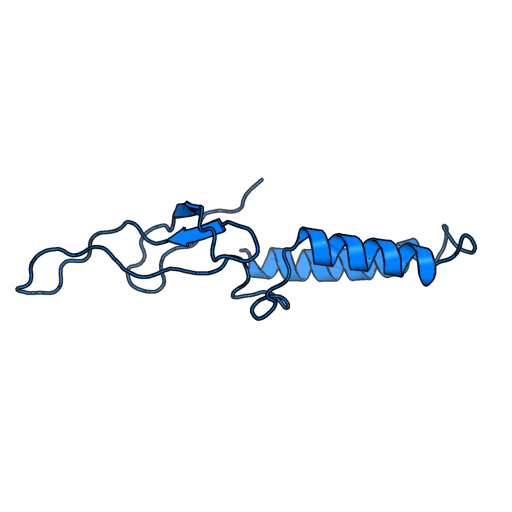8 9.729 -27.762 1.00 46.97 86 LYS A N 1
ATOM 683 C CA . LYS A 1 86 ? 17.509 9.536 -28.523 1.00 46.97 86 LYS A CA 1
ATOM 684 C C . LYS A 1 86 ? 16.511 8.568 -27.885 1.00 46.97 86 LYS A C 1
ATOM 686 O O . LYS A 1 86 ? 15.306 8.775 -27.996 1.00 46.97 86 LYS A O 1
ATOM 691 N N . SER A 1 87 ? 16.983 7.551 -27.166 1.00 50.16 87 SER A N 1
ATOM 692 C CA . SER A 1 87 ? 16.090 6.622 -26.459 1.00 50.16 87 SER A CA 1
ATOM 693 C C . SER A 1 87 ? 15.539 7.230 -25.169 1.00 50.16 87 SER A C 1
ATOM 695 O O . SER A 1 87 ? 14.420 6.911 -24.773 1.00 50.16 87 SER A O 1
ATOM 697 N N . PHE A 1 88 ? 16.271 8.164 -24.549 1.00 50.75 88 PHE A N 1
ATOM 698 C CA . PHE A 1 88 ? 15.868 8.780 -23.286 1.00 50.75 88 PHE A CA 1
ATOM 699 C C . PHE A 1 88 ? 14.629 9.668 -23.424 1.00 50.75 88 PHE A C 1
ATOM 701 O O . PHE A 1 88 ? 13.795 9.645 -22.535 1.00 50.75 88 PHE A O 1
ATOM 708 N N . SER A 1 89 ? 14.432 10.389 -24.533 1.00 51.06 89 SER A N 1
ATOM 709 C CA . SER A 1 89 ? 13.221 11.203 -24.744 1.00 51.06 89 SER A CA 1
ATOM 710 C C . SER A 1 89 ? 11.964 10.345 -24.934 1.00 51.06 89 SER A C 1
ATOM 712 O O . SER A 1 89 ? 10.893 10.693 -24.441 1.00 51.06 89 SER A O 1
ATOM 714 N N . THR A 1 90 ? 12.100 9.183 -25.575 1.00 54.12 90 THR A N 1
ATOM 715 C CA . THR A 1 90 ? 10.983 8.256 -25.817 1.00 54.12 90 THR A CA 1
ATOM 716 C C . THR A 1 90 ? 10.633 7.458 -24.557 1.00 54.12 90 THR A C 1
ATOM 718 O O . THR A 1 90 ? 9.460 7.324 -24.208 1.00 54.12 90 THR A O 1
ATOM 721 N N . LEU A 1 91 ? 11.643 6.989 -23.814 1.00 53.75 91 LEU A N 1
ATOM 722 C CA . LEU A 1 91 ? 11.456 6.315 -22.525 1.00 53.75 91 LEU A CA 1
ATOM 723 C C . LEU A 1 91 ? 11.056 7.278 -21.408 1.00 53.75 91 LEU A C 1
ATOM 725 O O . LEU A 1 91 ? 10.207 6.917 -20.603 1.00 53.75 91 LEU A O 1
ATOM 729 N N . ALA A 1 92 ? 11.581 8.505 -21.378 1.00 57.12 92 ALA A N 1
ATOM 730 C CA . ALA A 1 92 ? 11.093 9.554 -20.486 1.00 57.12 92 ALA A CA 1
ATOM 731 C C . ALA A 1 92 ? 9.654 9.927 -20.837 1.00 57.12 92 ALA A C 1
ATOM 733 O O . ALA A 1 92 ? 8.862 10.110 -19.927 1.00 57.12 92 ALA A O 1
ATOM 734 N N . GLY A 1 93 ? 9.270 9.945 -22.118 1.00 56.78 93 GLY A N 1
ATOM 735 C CA . GLY A 1 93 ? 7.874 10.095 -22.534 1.00 56.78 93 GLY A CA 1
ATOM 736 C C . GLY A 1 93 ? 6.982 8.956 -22.028 1.00 56.78 93 GLY A C 1
ATOM 737 O O . GLY A 1 93 ? 5.924 9.206 -21.455 1.00 56.78 93 GLY A O 1
ATOM 738 N N . LEU A 1 94 ? 7.422 7.701 -22.156 1.00 57.56 94 LEU A N 1
ATOM 739 C CA . LEU A 1 94 ? 6.704 6.532 -21.634 1.00 57.56 94 LEU A CA 1
ATOM 740 C C . LEU A 1 94 ? 6.640 6.514 -20.105 1.00 57.56 94 LEU A C 1
ATOM 742 O O . LEU A 1 94 ? 5.575 6.250 -19.557 1.00 57.56 94 LEU A O 1
ATOM 746 N N . MET A 1 95 ? 7.731 6.842 -19.412 1.00 57.72 95 MET A N 1
ATOM 747 C CA . MET A 1 95 ? 7.763 6.964 -17.955 1.00 57.72 95 MET A CA 1
ATOM 748 C C . MET A 1 95 ? 6.961 8.165 -17.464 1.00 57.72 95 MET A C 1
ATOM 750 O O . MET A 1 95 ? 6.321 8.049 -16.430 1.00 57.72 95 MET A O 1
ATOM 754 N N . HIS A 1 96 ? 6.920 9.278 -18.197 1.00 56.44 96 HIS A N 1
ATOM 755 C CA . HIS A 1 96 ? 6.083 10.436 -17.885 1.00 56.44 96 HIS A CA 1
ATOM 756 C C . HIS A 1 96 ? 4.601 10.116 -18.102 1.00 56.44 96 HIS A C 1
ATOM 758 O O . HIS A 1 96 ? 3.775 10.504 -17.287 1.00 56.44 96 HIS A O 1
ATOM 764 N N . ASN A 1 97 ? 4.256 9.328 -19.125 1.00 55.84 97 ASN A N 1
ATOM 765 C CA . ASN A 1 97 ? 2.897 8.824 -19.334 1.00 55.84 97 ASN A CA 1
ATOM 766 C C . ASN A 1 97 ? 2.499 7.775 -18.284 1.00 55.84 97 ASN A C 1
ATOM 768 O O . ASN A 1 97 ? 1.382 7.825 -17.772 1.00 55.84 97 ASN A O 1
ATOM 772 N N . LEU A 1 98 ? 3.408 6.874 -17.896 1.00 54.91 98 LEU A N 1
ATOM 773 C CA . LEU A 1 98 ? 3.186 5.932 -16.795 1.00 54.91 98 LEU A CA 1
ATOM 774 C C . LEU A 1 98 ? 3.045 6.672 -15.462 1.00 54.91 98 LEU A C 1
ATOM 776 O O . LEU A 1 98 ? 2.153 6.364 -14.681 1.00 54.91 98 LEU A O 1
ATOM 780 N N . TRP A 1 99 ? 3.891 7.670 -15.210 1.00 54.84 99 TRP A N 1
ATOM 781 C CA . TRP A 1 99 ? 3.844 8.514 -14.022 1.00 54.84 99 TRP A CA 1
ATOM 782 C C . TRP A 1 99 ? 2.575 9.366 -14.003 1.00 54.84 99 TRP A C 1
ATOM 784 O O . TRP A 1 99 ? 1.925 9.442 -12.972 1.00 54.84 99 TRP A O 1
ATOM 794 N N . ALA A 1 100 ? 2.147 9.937 -15.130 1.00 53.44 100 ALA A N 1
ATOM 795 C CA . ALA A 1 100 ? 0.889 10.672 -15.242 1.00 53.44 100 ALA A CA 1
ATOM 796 C C . ALA A 1 100 ? -0.335 9.762 -15.047 1.00 53.44 100 ALA A C 1
ATOM 798 O O . ALA A 1 100 ? -1.296 10.170 -14.397 1.00 53.44 100 ALA A O 1
ATOM 799 N N . ALA A 1 101 ? -0.296 8.521 -15.543 1.00 49.78 101 ALA A N 1
ATOM 800 C CA . ALA A 1 101 ? -1.329 7.513 -15.297 1.00 49.78 101 ALA A CA 1
ATOM 801 C C . ALA A 1 101 ? -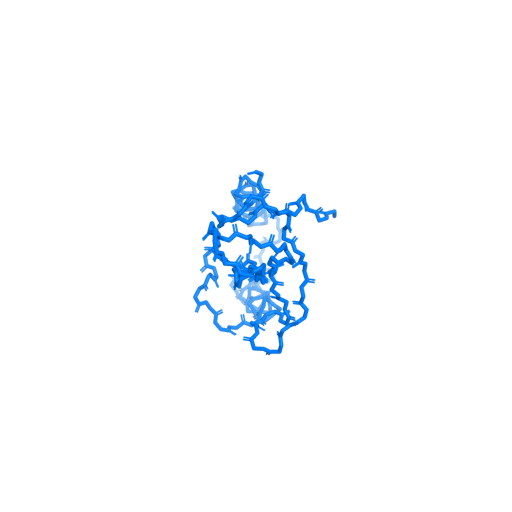1.355 7.055 -13.826 1.00 49.78 101 ALA A C 1
ATOM 803 O O . ALA A 1 101 ? -2.431 6.890 -13.241 1.00 49.78 101 ALA A O 1
ATOM 804 N N . LEU A 1 102 ? -0.181 6.918 -13.201 1.00 46.34 102 LEU A N 1
ATOM 805 C CA . LEU A 1 102 ? -0.043 6.642 -11.772 1.00 46.34 102 LEU A CA 1
ATOM 806 C C . LEU A 1 102 ? -0.550 7.825 -10.933 1.00 46.34 102 LEU A C 1
ATOM 808 O O . LEU A 1 102 ? -1.325 7.614 -10.011 1.00 46.34 102 LEU A O 1
ATOM 812 N N . VAL A 1 103 ? -0.215 9.068 -11.283 1.00 48.50 103 VAL A N 1
ATOM 813 C CA . VAL A 1 103 ? -0.660 10.282 -10.574 1.00 48.50 103 VAL A CA 1
ATOM 814 C C . VAL A 1 103 ? -2.166 10.516 -10.735 1.00 48.50 103 VAL A C 1
ATOM 816 O O . VAL A 1 103 ? -2.823 10.861 -9.757 1.00 48.50 103 VAL A O 1
ATOM 819 N N . LYS A 1 104 ? -2.754 10.258 -11.914 1.00 46.66 104 LYS A N 1
ATOM 820 C CA . LYS A 1 104 ? -4.218 10.307 -12.113 1.00 46.66 104 LYS A CA 1
ATOM 821 C C . LYS A 1 104 ? -4.971 9.251 -11.304 1.00 46.66 104 LYS A C 1
ATOM 823 O O . LYS A 1 104 ? -6.093 9.511 -10.897 1.00 46.66 104 LYS A O 1
ATOM 828 N N . SER A 1 105 ? -4.361 8.095 -11.051 1.00 43.03 105 SER A N 1
ATOM 829 C CA . SER A 1 105 ? -4.956 7.036 -10.217 1.00 43.03 105 SER A CA 1
ATOM 830 C C . SER A 1 105 ? -4.817 7.296 -8.709 1.00 43.03 105 SER A C 1
ATOM 832 O O . SER A 1 105 ? -5.378 6.555 -7.902 1.00 43.03 105 SER A O 1
ATOM 834 N N . TYR A 1 106 ? -4.049 8.321 -8.325 1.00 38.84 106 TYR A N 1
ATOM 835 C CA . TYR A 1 106 ? -3.805 8.744 -6.943 1.00 38.84 106 TYR A CA 1
ATOM 836 C C . TYR A 1 106 ? -4.569 10.022 -6.546 1.00 38.84 106 TYR A C 1
ATOM 838 O O . TYR A 1 106 ? -4.370 10.498 -5.426 1.00 38.84 106 TYR A O 1
ATOM 846 N N . ARG A 1 107 ? -5.409 10.572 -7.435 1.00 39.22 107 ARG A N 1
ATOM 847 C CA . ARG A 1 107 ? -6.287 11.718 -7.163 1.00 39.22 107 ARG A CA 1
ATOM 848 C C . ARG A 1 107 ? -7.706 11.264 -6.844 1.00 39.22 107 ARG A C 1
ATOM 850 O O . ARG A 1 107 ? -8.149 10.272 -7.462 1.00 39.22 107 ARG A O 1
#